Protein AF-A0A1E7FUD2-F1 (afdb_monomer)

Radius of gyration: 20.91 Å; Cα contacts (8 Å, |Δi|>4): 211; chains: 1; bounding box: 37×89×35 Å

Solvent-accessible surface area (backbone atoms only — not comparable to full-atom values): 9874 Å² total; per-residue (Å²): 138,84,80,81,78,81,82,77,81,75,79,66,66,37,65,62,50,72,67,56,51,49,54,38,48,68,34,60,52,22,56,27,16,63,88,48,88,49,64,69,30,57,24,29,29,52,50,61,11,28,28,20,31,74,68,56,43,52,57,40,55,74,67,32,65,90,62,30,36,70,45,41,61,84,82,36,65,37,33,67,68,51,52,48,32,35,63,71,45,16,19,42,60,45,51,50,56,58,50,57,54,58,60,71,72,60,76,81,82,70,90,77,88,74,88,79,89,84,90,80,89,81,92,74,85,76,93,62,83,81,80,47,60,65,52,66,64,47,70,42,72,69,42,50,44,50,33,50,33,53,51,20,59,73,70,75,44,81,66,70,92,68,79,133

Nearest P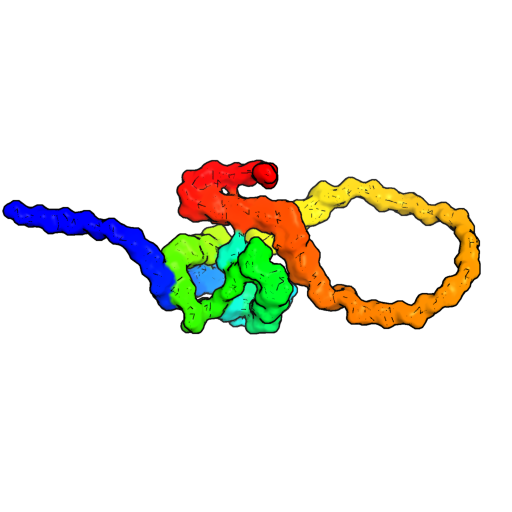DB structures (foldseek):
  3sub-assembly1_A  TM=8.595E-01  e=6.283E-11  Plasmodium falciparum 3D7
  3o47-assembly1_A-2  TM=8.723E-01  e=2.565E-09  Homo sapiens
  2owa-assembly2_B  TM=9.626E-01  e=1.899E-08  Cryptosporidium parvum Iowa II
  3t9k-assembly1_A  TM=8.794E-01  e=7.309E-07  Homo sapiens
  3t9k-assembly2_B  TM=8.859E-01  e=9.811E-07  Homo sapiens

pLDDT: mean 82.29, std 22.32, range [30.55, 98.81]

Secondary structure (DSSP, 8-state):
-------------EEPPHHHHHHHHHSTTTTB-SSSS-BS--EEETTTTEEE-HHHHHHHHHH-TTT--EEETTTSEE-HHHHHHHHH--HHHHHHHHHHHHHHT-----------------------TTS-HHHHHHSSHHHHHHHHHHHHHHHTPPPPSS--

Foldseek 3Di:
DDDDDDPPDDFDWAQDDPVLVVLLCPFPPSQAALQDRHGDAQKDFLLQLGGHHPVVLVLQVVLPCVQTNMDGNGPDTDTPLSSQLNNPGYSVNSNCQLVVVVVVPDDDPDDDPDDDDDDDDDPPPDPDPPSCPVCVSGVDQSNVLSSQQSSCVSVVHDRDPGDD

Organism: NCBI:txid635003

Structure (mmCIF, N/CA/C/O backbone):
data_AF-A0A1E7FUD2-F1
#
_entry.id   AF-A0A1E7FUD2-F1
#
loop_
_atom_site.group_PDB
_atom_site.id
_atom_site.type_symbol
_atom_site.label_atom_id
_atom_site.label_alt_id
_atom_site.label_comp_id
_atom_site.label_asym_id
_atom_site.label_entity_id
_atom_site.label_seq_id
_atom_site.pdbx_PDB_ins_code
_atom_site.Cartn_x
_atom_site.Cartn_y
_atom_site.Cartn_z
_atom_site.occupancy
_atom_site.B_iso_or_equiv
_atom_site.auth_seq_id
_atom_site.auth_comp_id
_atom_site.auth_asym_id
_atom_site.auth_atom_id
_atom_site.pdbx_PDB_model_num
ATOM 1 N N . ILE A 1 1 ? -13.695 -47.840 -2.796 1.00 40.56 1 ILE A N 1
ATOM 2 C CA . ILE A 1 1 ? -13.722 -46.879 -1.664 1.00 40.56 1 ILE A CA 1
ATOM 3 C C . ILE A 1 1 ? -12.610 -45.861 -1.906 1.00 40.56 1 ILE A C 1
ATOM 5 O O . ILE A 1 1 ? -11.466 -46.102 -1.545 1.00 40.56 1 ILE A O 1
ATOM 9 N N . HIS A 1 2 ? -12.917 -44.795 -2.646 1.00 40.09 2 HIS A N 1
ATOM 10 C CA . HIS A 1 2 ? -11.959 -43.744 -2.993 1.00 40.09 2 HIS A CA 1
ATOM 11 C C . HIS A 1 2 ? -11.918 -42.757 -1.820 1.00 40.09 2 HIS A C 1
ATOM 13 O O . HIS A 1 2 ? -12.902 -42.069 -1.559 1.00 40.09 2 HIS A O 1
ATOM 19 N N . LYS A 1 3 ? -10.829 -42.758 -1.044 1.00 43.47 3 LYS A N 1
ATOM 20 C CA . LYS A 1 3 ? -10.650 -41.810 0.061 1.00 43.47 3 LYS A CA 1
ATOM 21 C C . LYS A 1 3 ? -10.309 -40.447 -0.533 1.00 43.47 3 LYS A C 1
ATOM 23 O O . LYS A 1 3 ? -9.202 -40.235 -1.012 1.00 43.47 3 LYS A O 1
ATOM 28 N N . GLN A 1 4 ? -11.279 -39.544 -0.508 1.00 45.59 4 GLN A N 1
ATOM 29 C CA . GLN A 1 4 ? -11.085 -38.131 -0.798 1.00 45.59 4 GLN A CA 1
ATOM 30 C C . GLN A 1 4 ? -10.218 -37.548 0.327 1.00 45.59 4 GLN A C 1
ATOM 32 O O . GLN A 1 4 ? -10.652 -37.444 1.474 1.00 45.59 4 GLN A O 1
ATOM 37 N N . GLN A 1 5 ? -8.950 -37.268 0.026 1.00 45.34 5 GLN A N 1
ATOM 38 C CA . GLN A 1 5 ? -8.048 -36.594 0.952 1.00 45.34 5 GLN A CA 1
ATOM 39 C C . GLN A 1 5 ? -8.482 -35.133 1.070 1.00 45.34 5 GLN A C 1
ATOM 41 O O . GLN A 1 5 ? -8.394 -34.358 0.121 1.00 45.34 5 GLN A O 1
ATOM 46 N N . ILE A 1 6 ? -8.966 -34.773 2.254 1.00 50.66 6 ILE A N 1
ATOM 47 C CA . ILE A 1 6 ? -9.222 -33.395 2.658 1.00 50.66 6 ILE A CA 1
ATOM 48 C C . ILE A 1 6 ? -7.856 -32.708 2.773 1.00 50.66 6 ILE A C 1
ATOM 50 O O . ILE A 1 6 ? -7.084 -33.003 3.684 1.00 50.66 6 ILE A O 1
ATOM 54 N N . MET A 1 7 ? -7.533 -31.821 1.829 1.00 42.91 7 MET A N 1
ATOM 55 C CA . MET A 1 7 ? -6.372 -30.938 1.931 1.00 42.91 7 MET A CA 1
ATOM 56 C C . MET A 1 7 ? -6.650 -29.896 3.018 1.00 42.91 7 MET A C 1
ATOM 58 O O . MET A 1 7 ? -7.333 -28.903 2.789 1.00 42.91 7 MET A O 1
ATOM 62 N N . THR A 1 8 ? -6.138 -30.126 4.222 1.00 45.75 8 THR A N 1
ATOM 63 C CA . THR A 1 8 ? -6.074 -29.098 5.262 1.00 45.75 8 THR A CA 1
ATOM 64 C C . THR A 1 8 ? -4.923 -28.150 4.930 1.00 45.75 8 THR A C 1
ATOM 66 O O . THR A 1 8 ? -3.755 -28.493 5.109 1.00 45.75 8 THR A O 1
ATOM 69 N N . SER A 1 9 ? -5.248 -26.975 4.392 1.00 51.56 9 SER A N 1
ATOM 70 C CA . SER A 1 9 ? -4.303 -25.968 3.901 1.00 51.56 9 SER A CA 1
ATOM 71 C C . SER A 1 9 ? -3.516 -25.322 5.047 1.00 51.56 9 SER A C 1
ATOM 73 O O . SER A 1 9 ? -3.922 -24.311 5.621 1.00 51.56 9 SER A O 1
ATOM 75 N N . THR A 1 10 ? -2.359 -25.878 5.392 1.00 52.22 10 THR A N 1
ATOM 76 C CA . THR A 1 10 ? -1.362 -25.159 6.191 1.00 52.22 10 THR A CA 1
ATOM 77 C C . THR A 1 10 ? -0.790 -24.023 5.340 1.00 52.22 10 THR A C 1
ATOM 79 O O . THR A 1 10 ? -0.236 -24.262 4.270 1.00 52.22 10 THR A O 1
ATOM 82 N N . SER A 1 11 ? -0.970 -22.777 5.787 1.00 65.62 11 SER A N 1
ATOM 83 C CA . SER A 1 11 ? -0.552 -21.558 5.078 1.00 65.62 11 SER A CA 1
ATOM 84 C C . SER A 1 11 ? 0.972 -21.383 5.107 1.00 65.62 11 SER A C 1
ATOM 86 O O . SER A 1 11 ? 1.492 -20.550 5.851 1.00 65.62 11 SER A O 1
ATOM 88 N N . THR A 1 12 ? 1.693 -22.157 4.301 1.00 76.88 12 THR A N 1
ATOM 89 C CA . THR A 1 12 ? 3.145 -22.027 4.132 1.00 76.88 12 THR A CA 1
ATOM 90 C C . THR A 1 12 ? 3.467 -20.763 3.330 1.00 76.88 12 THR A C 1
ATOM 92 O O . THR A 1 12 ? 2.817 -20.478 2.326 1.00 76.88 12 THR A O 1
ATOM 95 N N . ALA A 1 13 ? 4.448 -19.975 3.779 1.00 81.56 13 ALA A N 1
ATOM 96 C CA . ALA A 1 13 ? 4.905 -18.804 3.035 1.00 81.56 13 ALA A CA 1
ATOM 97 C C . ALA A 1 13 ? 5.647 -19.244 1.763 1.00 81.56 13 ALA A C 1
ATOM 99 O O . ALA A 1 13 ? 6.445 -20.178 1.797 1.00 81.56 13 ALA A O 1
ATOM 100 N N . THR A 1 14 ? 5.381 -18.598 0.632 1.00 88.69 14 THR A N 1
ATOM 101 C CA . THR A 1 14 ? 5.999 -18.908 -0.668 1.00 88.69 14 THR A CA 1
ATOM 102 C C . THR A 1 14 ? 6.220 -17.618 -1.448 1.00 88.69 14 THR A C 1
ATOM 104 O O . THR A 1 14 ? 5.555 -16.615 -1.189 1.00 88.69 14 THR A O 1
ATOM 107 N N . SER A 1 15 ? 7.166 -17.610 -2.386 1.00 92.50 15 SER A N 1
ATOM 108 C CA . SER A 1 15 ? 7.333 -16.496 -3.325 1.00 92.50 15 SER A CA 1
ATOM 109 C C . SER A 1 15 ? 6.006 -16.153 -4.006 1.00 92.50 15 SER A C 1
ATOM 111 O O . SER A 1 15 ? 5.267 -17.054 -4.412 1.00 92.50 15 SER A O 1
ATOM 113 N N . MET A 1 16 ? 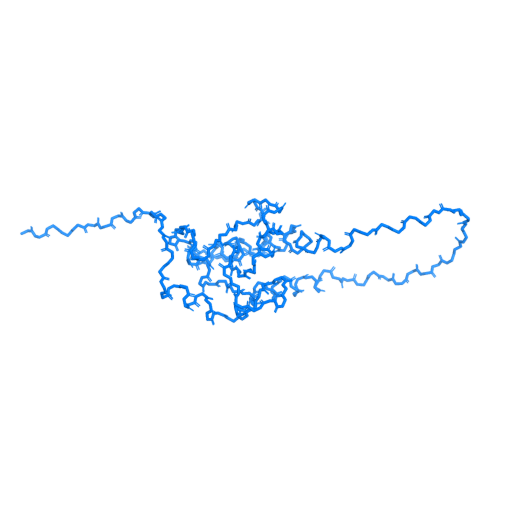5.715 -14.864 -4.171 1.00 93.25 16 MET A N 1
ATOM 114 C CA . MET A 1 16 ? 4.509 -14.436 -4.875 1.00 93.25 16 MET A CA 1
ATOM 115 C C . MET A 1 16 ? 4.528 -14.934 -6.327 1.00 93.25 16 MET A C 1
ATOM 117 O O . MET A 1 16 ? 5.523 -14.774 -7.035 1.00 93.25 16 MET A O 1
ATOM 121 N N . LEU A 1 17 ? 3.425 -15.532 -6.780 1.00 94.38 17 LEU A N 1
ATOM 122 C CA . LEU A 1 17 ? 3.304 -15.990 -8.162 1.00 94.38 17 LEU A CA 1
ATOM 123 C C . LEU A 1 17 ? 3.276 -14.797 -9.126 1.00 94.38 17 LEU A C 1
ATOM 125 O O . LEU A 1 17 ? 2.794 -13.714 -8.793 1.00 94.38 17 LEU A O 1
ATOM 129 N N . ARG A 1 18 ? 3.747 -15.005 -10.361 1.00 93.75 18 ARG A N 1
ATOM 130 C CA . ARG A 1 18 ? 3.792 -13.946 -11.386 1.00 93.75 18 ARG A CA 1
ATOM 131 C C . ARG A 1 18 ? 2.415 -13.350 -11.677 1.00 93.75 18 ARG A C 1
ATOM 133 O O . ARG A 1 18 ? 2.312 -12.144 -11.879 1.00 93.75 18 ARG A O 1
ATOM 140 N N . ASP A 1 19 ? 1.371 -14.171 -11.689 1.00 96.38 19 ASP A N 1
ATOM 141 C CA . ASP A 1 19 ? 0.012 -13.690 -11.946 1.00 96.38 19 ASP A CA 1
ATOM 142 C C . ASP A 1 19 ? -0.535 -12.879 -10.766 1.00 96.38 19 ASP A C 1
ATOM 144 O O . ASP A 1 19 ? -1.168 -11.847 -10.980 1.00 96.38 19 ASP A O 1
ATOM 148 N N . ASP A 1 20 ? -0.186 -13.245 -9.529 1.00 97.31 20 ASP A N 1
ATOM 149 C CA . ASP A 1 20 ? -0.513 -12.439 -8.350 1.00 97.31 20 ASP A CA 1
ATOM 150 C C . ASP A 1 20 ? 0.197 -11.083 -8.386 1.00 97.31 20 ASP A C 1
ATOM 152 O O . ASP A 1 20 ? -0.437 -10.056 -8.147 1.00 97.31 20 ASP A O 1
ATOM 156 N N . GLN A 1 21 ? 1.483 -11.053 -8.755 1.00 96.56 21 GLN A N 1
ATOM 157 C CA . GLN A 1 21 ? 2.211 -9.795 -8.927 1.00 96.56 21 GLN A CA 1
ATOM 158 C C . GLN A 1 21 ? 1.572 -8.907 -10.002 1.00 96.56 21 GLN A C 1
ATOM 160 O O . GLN A 1 21 ? 1.479 -7.696 -9.806 1.00 96.56 21 GLN A O 1
ATOM 165 N N . LYS A 1 22 ? 1.134 -9.480 -11.133 1.00 97.31 22 LYS A N 1
ATOM 166 C CA . LYS A 1 22 ? 0.443 -8.728 -12.194 1.00 97.31 22 LYS A CA 1
ATOM 167 C C . LYS A 1 22 ? -0.860 -8.125 -11.685 1.00 97.31 22 LYS A C 1
ATOM 169 O O . LYS A 1 22 ? -1.091 -6.943 -11.917 1.00 97.31 22 LYS A O 1
ATOM 174 N N . ILE A 1 23 ? -1.667 -8.906 -10.963 1.00 98.19 23 ILE A N 1
ATOM 175 C CA . ILE A 1 23 ? -2.915 -8.424 -10.359 1.00 98.19 23 ILE A CA 1
ATOM 176 C C . ILE A 1 23 ? -2.612 -7.251 -9.425 1.00 98.19 23 ILE A C 1
ATOM 178 O O . ILE A 1 23 ? -3.161 -6.169 -9.616 1.00 98.19 23 ILE A O 1
ATOM 182 N N . VAL A 1 24 ? -1.686 -7.427 -8.477 1.00 98.25 24 VAL A N 1
ATOM 183 C CA . VAL A 1 24 ? -1.309 -6.375 -7.521 1.00 98.25 24 VAL A CA 1
ATOM 184 C C . VAL A 1 24 ? -0.803 -5.125 -8.245 1.00 98.25 24 VAL A C 1
ATOM 186 O O . VAL A 1 24 ? -1.250 -4.026 -7.935 1.00 98.25 24 VAL A O 1
ATOM 189 N N . LYS A 1 25 ? 0.080 -5.253 -9.240 1.00 97.81 25 LYS A N 1
ATOM 190 C CA . LYS A 1 25 ? 0.607 -4.104 -10.002 1.00 97.81 25 LYS A CA 1
ATOM 191 C C . LYS A 1 25 ? -0.451 -3.411 -10.870 1.00 97.81 25 LYS A C 1
ATOM 193 O O . LYS A 1 25 ? -0.285 -2.236 -11.175 1.00 97.81 25 LYS A O 1
ATOM 198 N N . SER A 1 26 ? -1.520 -4.112 -11.253 1.00 98.06 26 SER A N 1
ATOM 199 C CA . SER A 1 26 ? -2.614 -3.555 -12.061 1.00 98.06 26 SER A CA 1
ATOM 200 C C . SER A 1 26 ? -3.646 -2.751 -11.264 1.00 98.06 26 SER A C 1
ATOM 202 O O . SER A 1 26 ? -4.470 -2.067 -11.867 1.00 98.06 26 SER A O 1
ATOM 204 N N . LEU A 1 27 ? -3.613 -2.817 -9.926 1.00 98.12 27 LEU A N 1
ATOM 205 C CA . LEU A 1 27 ? -4.520 -2.040 -9.082 1.00 98.12 27 LEU A CA 1
ATOM 206 C C . LEU A 1 27 ? -4.300 -0.535 -9.258 1.00 98.12 27 LEU A C 1
ATOM 208 O O . LEU A 1 27 ? -3.197 -0.061 -9.541 1.00 98.12 27 LEU A O 1
ATOM 212 N N . GLU A 1 28 ? -5.360 0.235 -9.045 1.00 98.00 28 GLU A N 1
ATOM 213 C CA . GLU A 1 28 ? -5.334 1.670 -9.294 1.00 98.00 28 GLU A CA 1
ATOM 214 C C . GLU A 1 28 ? -4.311 2.400 -8.400 1.00 98.00 28 GLU A C 1
ATOM 216 O O . GLU A 1 28 ? -4.300 2.271 -7.172 1.00 98.00 28 GLU A O 1
ATOM 221 N N . GLY A 1 29 ? -3.432 3.178 -9.037 1.00 97.81 29 GLY A N 1
ATOM 222 C CA . GLY A 1 29 ? -2.339 3.903 -8.386 1.00 97.81 29 GLY A CA 1
ATOM 223 C C . GLY A 1 29 ? -1.093 3.064 -8.079 1.00 97.81 29 GLY A C 1
ATOM 224 O O . GLY A 1 29 ? -0.089 3.634 -7.663 1.00 97.81 29 GLY A O 1
ATOM 225 N N . ASN A 1 30 ? -1.102 1.741 -8.289 1.00 98.50 30 ASN A N 1
ATOM 226 C CA . ASN A 1 30 ? 0.061 0.884 -8.000 1.00 98.50 30 ASN A CA 1
ATOM 227 C C . ASN A 1 30 ? 1.194 1.003 -9.035 1.00 98.50 30 ASN A C 1
ATOM 229 O O . ASN A 1 30 ? 2.283 0.472 -8.822 1.00 98.50 30 ASN A O 1
ATOM 233 N N . ASN A 1 31 ? 0.980 1.733 -10.130 1.00 98.19 31 ASN A N 1
ATOM 234 C CA . ASN A 1 31 ? 2.020 2.082 -11.099 1.00 98.19 31 ASN A CA 1
ATOM 235 C C . ASN A 1 31 ? 3.013 3.139 -10.572 1.00 98.19 31 ASN A C 1
ATOM 237 O O . ASN A 1 31 ? 4.072 3.331 -11.174 1.00 98.19 31 ASN A O 1
ATOM 241 N N . ILE A 1 32 ? 2.691 3.807 -9.460 1.00 98.12 32 ILE A N 1
ATOM 242 C CA . ILE A 1 32 ? 3.503 4.838 -8.803 1.00 98.12 32 ILE A CA 1
ATOM 243 C C . ILE A 1 32 ? 3.623 4.487 -7.314 1.00 98.12 32 ILE A C 1
ATOM 245 O O . ILE A 1 32 ? 2.723 3.884 -6.737 1.00 98.12 32 ILE A O 1
ATOM 249 N N . CYS A 1 33 ? 4.748 4.815 -6.684 1.00 98.56 33 CYS A N 1
ATOM 250 C CA . CYS A 1 33 ? 4.961 4.627 -5.252 1.00 98.56 33 CYS A CA 1
ATOM 251 C C . CYS A 1 33 ? 3.880 5.348 -4.419 1.00 98.56 33 CYS A C 1
ATOM 253 O O . CYS A 1 33 ? 3.437 6.443 -4.745 1.00 98.56 33 CYS A O 1
ATOM 255 N N . ALA A 1 34 ? 3.455 4.748 -3.305 1.00 98.12 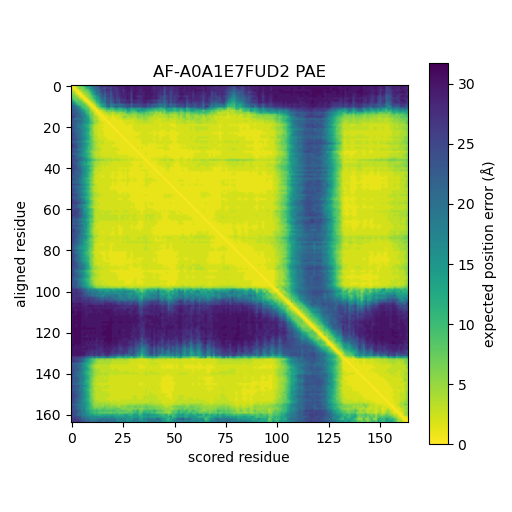34 ALA A N 1
ATOM 256 C CA . ALA A 1 34 ? 2.409 5.330 -2.460 1.00 98.12 34 ALA A CA 1
ATOM 257 C C . ALA A 1 34 ? 2.823 6.640 -1.762 1.00 98.12 34 ALA A C 1
ATOM 259 O O . ALA A 1 34 ? 1.958 7.421 -1.360 1.00 98.12 34 ALA A O 1
ATOM 260 N N . ASP A 1 35 ? 4.130 6.860 -1.603 1.00 97.06 35 ASP A N 1
ATOM 261 C CA . ASP A 1 35 ? 4.712 7.965 -0.828 1.00 97.06 35 ASP A CA 1
ATOM 262 C C . ASP A 1 35 ? 5.456 8.997 -1.671 1.00 97.06 35 ASP A C 1
ATOM 264 O O . ASP A 1 35 ? 5.720 10.103 -1.206 1.00 97.06 35 ASP A O 1
ATOM 268 N N . CYS A 1 36 ? 5.847 8.630 -2.886 1.00 95.06 36 CYS A N 1
ATOM 269 C CA . CYS A 1 36 ? 6.546 9.517 -3.803 1.00 95.06 36 CYS A CA 1
ATOM 270 C C . CYS A 1 36 ? 6.116 9.220 -5.236 1.00 95.06 36 CYS A C 1
ATOM 272 O O . CYS A 1 36 ? 5.466 8.221 -5.504 1.00 95.06 36 CYS A O 1
ATOM 274 N N . GLU A 1 37 ? 6.524 10.047 -6.186 1.00 93.25 37 GLU A N 1
ATOM 275 C CA . GLU A 1 37 ? 6.064 9.933 -7.574 1.00 93.25 37 GLU A CA 1
ATOM 276 C C . GLU A 1 37 ? 6.884 8.934 -8.412 1.00 93.25 37 GLU A C 1
ATOM 278 O O . GLU A 1 37 ? 6.756 8.872 -9.633 1.00 93.25 37 GLU A O 1
ATOM 283 N N . GLN A 1 38 ? 7.722 8.114 -7.766 1.00 97.69 38 GLN A N 1
ATOM 284 C CA . GLN A 1 38 ? 8.554 7.144 -8.470 1.00 97.69 38 GLN A CA 1
ATOM 285 C C . GLN A 1 38 ? 7.706 6.022 -9.071 1.00 97.69 38 GLN A C 1
ATOM 287 O O . GLN A 1 38 ? 6.916 5.378 -8.377 1.00 97.69 38 GLN A O 1
ATOM 292 N N . THR A 1 39 ? 7.913 5.755 -10.357 1.00 98.00 39 THR A N 1
ATOM 293 C CA . THR A 1 39 ? 7.171 4.740 -11.110 1.00 98.00 39 THR A CA 1
ATOM 294 C C . THR A 1 39 ? 7.658 3.320 -10.823 1.00 98.00 39 THR A C 1
ATOM 296 O O . THR A 1 39 ? 8.770 3.103 -10.338 1.00 98.00 39 THR A O 1
ATOM 299 N N . ASN A 1 40 ? 6.814 2.340 -11.152 1.00 96.50 40 ASN A N 1
ATOM 300 C CA . ASN A 1 40 ? 7.109 0.905 -11.082 1.00 96.50 40 ASN A CA 1
ATOM 301 C C . ASN A 1 40 ? 7.659 0.437 -9.718 1.00 96.50 40 ASN A C 1
ATOM 303 O O . ASN A 1 40 ? 8.734 -0.169 -9.656 1.00 96.50 40 ASN A O 1
ATOM 307 N N . PRO A 1 41 ? 6.943 0.692 -8.608 1.00 98.25 41 PRO A N 1
ATOM 308 C CA . PRO A 1 41 ? 7.363 0.225 -7.293 1.00 98.25 41 PRO A CA 1
ATOM 309 C C . PRO A 1 41 ? 7.432 -1.315 -7.221 1.00 98.25 41 PRO A C 1
ATOM 311 O O . PRO A 1 41 ? 6.534 -2.024 -7.677 1.00 98.25 41 PRO A O 1
ATOM 314 N N . THR A 1 42 ? 8.506 -1.842 -6.625 1.00 98.00 42 THR A N 1
ATOM 315 C CA . THR A 1 42 ? 8.771 -3.293 -6.480 1.00 98.00 42 THR A CA 1
ATOM 316 C C . THR A 1 42 ? 8.782 -3.775 -5.028 1.00 98.00 42 THR A C 1
ATOM 318 O O . THR A 1 42 ? 8.990 -4.957 -4.749 1.00 98.00 42 THR A O 1
ATOM 321 N N . TRP A 1 43 ? 8.530 -2.870 -4.085 1.00 98.69 43 TRP A N 1
ATOM 322 C CA . TRP A 1 43 ? 8.377 -3.167 -2.666 1.00 98.69 43 TRP A CA 1
ATOM 323 C C . TRP A 1 43 ? 6.937 -2.916 -2.248 1.00 98.69 43 TRP A C 1
ATOM 325 O O . TRP A 1 43 ? 6.180 -2.259 -2.959 1.00 98.69 43 TRP A O 1
ATOM 335 N N . CYS A 1 44 ? 6.542 -3.421 -1.089 1.00 98.69 44 CYS A N 1
ATOM 336 C CA . CYS A 1 44 ? 5.216 -3.191 -0.547 1.00 98.69 44 CYS A CA 1
ATOM 337 C C . CYS A 1 44 ? 5.238 -3.041 0.971 1.00 98.69 44 CYS A C 1
ATOM 339 O O . CYS A 1 44 ? 6.110 -3.585 1.654 1.00 98.69 44 CYS A O 1
ATOM 341 N N . SER A 1 45 ? 4.250 -2.319 1.497 1.00 98.69 45 SER A N 1
ATOM 342 C CA . SER A 1 45 ? 3.842 -2.461 2.891 1.00 98.69 45 SER A CA 1
ATOM 343 C C . SER A 1 45 ? 2.598 -3.331 2.929 1.00 98.69 45 SER A C 1
ATOM 345 O O . SER A 1 45 ? 1.517 -2.918 2.504 1.00 98.69 45 SER A O 1
ATOM 347 N N . VAL A 1 46 ? 2.752 -4.548 3.444 1.00 98.56 46 VAL A N 1
ATOM 348 C CA . VAL A 1 46 ? 1.649 -5.503 3.563 1.00 98.56 46 VAL A CA 1
ATOM 349 C C . VAL A 1 46 ? 0.612 -4.996 4.560 1.00 98.56 46 VAL A C 1
ATOM 351 O O . VAL A 1 46 ? -0.568 -5.231 4.351 1.00 98.56 46 VAL A O 1
ATOM 354 N N . SER A 1 47 ? 1.024 -4.255 5.597 1.00 98.38 47 SER A N 1
ATOM 355 C CA . SER A 1 47 ? 0.104 -3.662 6.580 1.00 98.38 47 SER A CA 1
ATOM 356 C C . SER A 1 47 ? -0.967 -2.787 5.924 1.00 98.38 47 SER A C 1
ATOM 358 O O . SER A 1 47 ? -2.122 -2.829 6.333 1.00 98.38 47 SER A O 1
ATOM 360 N N . PHE A 1 48 ? -0.584 -2.023 4.897 1.00 98.56 48 PHE 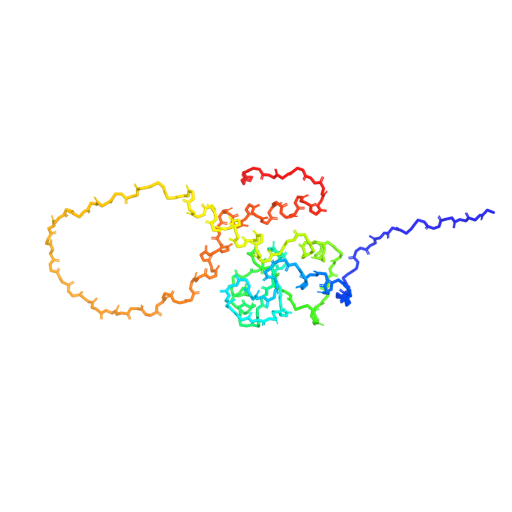A N 1
ATOM 361 C CA . PHE A 1 48 ? -1.452 -1.056 4.218 1.00 98.56 48 PHE A CA 1
ATOM 362 C C . PHE A 1 48 ? -1.902 -1.513 2.822 1.00 98.56 48 PHE A C 1
ATOM 364 O O . PHE A 1 48 ? -2.647 -0.805 2.149 1.00 98.56 48 PHE A O 1
ATOM 371 N N . GLY A 1 49 ? -1.450 -2.676 2.347 1.00 98.50 49 GLY A N 1
ATOM 372 C CA . GLY A 1 49 ? -1.772 -3.139 0.998 1.00 98.50 49 GLY A CA 1
ATOM 373 C C . GLY A 1 49 ? -1.255 -2.210 -0.113 1.00 98.50 49 GLY A C 1
ATOM 374 O O . GLY A 1 49 ? -1.914 -2.089 -1.141 1.00 98.50 49 GLY A O 1
ATOM 375 N N . ILE A 1 50 ? -0.121 -1.528 0.096 1.00 98.81 50 ILE A N 1
ATOM 376 C CA . ILE A 1 50 ? 0.434 -0.507 -0.818 1.00 98.81 50 ILE A CA 1
ATOM 377 C C . ILE A 1 50 ? 1.770 -0.931 -1.430 1.00 98.81 50 ILE A C 1
ATOM 379 O O . ILE A 1 50 ? 2.521 -1.689 -0.812 1.00 98.81 50 ILE A O 1
ATOM 383 N N . LEU A 1 51 ? 2.104 -0.379 -2.598 1.00 98.81 51 LEU A N 1
ATOM 384 C CA . LEU A 1 51 ? 3.405 -0.507 -3.250 1.00 98.81 51 LEU A CA 1
ATOM 385 C C . LEU A 1 51 ? 4.301 0.717 -3.030 1.00 98.81 51 LEU A C 1
ATOM 387 O O . LEU A 1 51 ? 3.860 1.865 -3.083 1.00 98.81 51 LEU A O 1
ATOM 391 N N . LEU A 1 52 ? 5.589 0.449 -2.831 1.00 98.75 52 LEU A N 1
ATOM 392 C CA . LEU A 1 52 ? 6.637 1.404 -2.492 1.00 98.75 52 LEU A CA 1
ATOM 393 C C . LEU A 1 52 ? 7.843 1.238 -3.425 1.00 98.75 52 LEU A C 1
ATOM 395 O O . LEU A 1 52 ? 8.182 0.131 -3.853 1.00 98.75 52 LEU A O 1
ATOM 399 N N . CYS A 1 53 ? 8.537 2.336 -3.713 1.00 98.56 53 CYS A N 1
ATOM 400 C CA . CYS A 1 53 ? 9.871 2.266 -4.302 1.00 98.56 53 CYS A CA 1
ATOM 401 C C . CYS A 1 53 ? 10.898 1.790 -3.257 1.00 98.56 53 CYS A C 1
ATOM 403 O O . CYS A 1 53 ? 10.612 1.735 -2.057 1.00 98.56 53 CYS A O 1
ATOM 405 N N . LEU A 1 54 ? 12.118 1.479 -3.704 1.00 97.81 54 LEU A N 1
ATOM 406 C CA . LEU A 1 54 ? 13.197 1.026 -2.821 1.00 97.81 54 LEU A CA 1
ATOM 407 C C . LEU A 1 54 ? 13.477 2.027 -1.685 1.00 97.81 54 LEU A C 1
ATOM 409 O O . LEU A 1 54 ? 13.569 1.629 -0.525 1.00 97.81 54 LEU A O 1
ATOM 413 N N . GLU A 1 55 ? 13.549 3.322 -1.992 1.00 97.94 55 GLU A N 1
ATOM 414 C CA . GLU A 1 55 ? 13.856 4.361 -1.004 1.00 97.94 55 GLU A CA 1
ATOM 415 C C . GLU A 1 55 ? 12.755 4.492 0.061 1.00 97.94 55 GLU A C 1
ATOM 417 O O . GLU A 1 55 ? 13.036 4.464 1.262 1.00 97.94 55 GLU A O 1
ATOM 422 N N . CYS A 1 56 ? 11.485 4.567 -0.355 1.00 98.38 56 CYS A N 1
ATOM 423 C CA . CYS A 1 56 ? 10.366 4.638 0.586 1.00 98.38 56 CYS A CA 1
ATOM 424 C C . CYS A 1 56 ? 10.203 3.340 1.382 1.00 98.38 56 CYS A C 1
ATOM 426 O O . CYS A 1 56 ? 9.837 3.395 2.554 1.00 98.38 56 CYS A O 1
ATOM 428 N N . SER A 1 57 ? 10.575 2.184 0.823 1.00 98.44 57 SER A N 1
ATOM 429 C CA . SER A 1 57 ? 10.643 0.941 1.599 1.00 98.44 57 SER A CA 1
ATOM 430 C C . SER A 1 57 ? 11.617 1.061 2.784 1.00 98.44 57 SER A C 1
ATOM 432 O O . SER A 1 57 ? 11.311 0.588 3.877 1.00 98.44 57 SER A O 1
ATOM 434 N N . GLY A 1 58 ? 12.746 1.764 2.615 1.00 97.75 58 GLY A N 1
ATOM 435 C CA . GLY A 1 58 ? 13.693 2.069 3.690 1.00 97.75 58 GLY A CA 1
ATOM 436 C C . GLY A 1 58 ? 13.097 2.983 4.763 1.00 97.75 58 GLY A C 1
ATOM 437 O O . GLY A 1 58 ? 13.217 2.694 5.954 1.00 97.75 58 GLY A O 1
ATOM 438 N N . LYS A 1 59 ? 12.366 4.028 4.353 1.00 97.62 59 LYS A N 1
ATOM 439 C CA . LYS A 1 59 ? 11.643 4.929 5.274 1.00 97.62 59 LYS A CA 1
ATOM 440 C C . LYS A 1 59 ? 10.619 4.156 6.109 1.00 97.62 59 LYS A C 1
ATOM 442 O O . LYS A 1 59 ? 10.611 4.268 7.331 1.00 97.62 59 LYS A O 1
ATOM 447 N N . HIS A 1 60 ? 9.828 3.296 5.466 1.00 98.25 60 HIS A N 1
ATOM 448 C CA . HIS A 1 60 ? 8.855 2.435 6.138 1.00 98.25 60 HIS A CA 1
ATOM 449 C C . HIS A 1 60 ? 9.498 1.428 7.101 1.00 98.25 60 HIS A C 1
ATOM 451 O O . HIS A 1 60 ? 8.924 1.145 8.150 1.00 98.25 60 HIS A O 1
ATOM 457 N N . ARG A 1 61 ? 10.690 0.898 6.791 1.00 98.00 61 ARG A N 1
ATOM 458 C CA . ARG A 1 61 ? 11.443 0.051 7.734 1.00 98.00 61 ARG A CA 1
ATOM 459 C C . ARG A 1 61 ? 11.827 0.815 9.000 1.00 98.00 61 ARG A C 1
ATOM 461 O O . ARG A 1 61 ? 11.742 0.243 10.081 1.00 98.00 61 ARG A O 1
ATOM 468 N N . GLY A 1 62 ? 12.182 2.095 8.873 1.00 96.88 62 GLY A N 1
ATOM 469 C CA . GLY A 1 62 ? 12.483 2.980 10.003 1.00 96.88 62 GLY A CA 1
ATOM 470 C C . GLY A 1 62 ? 11.297 3.245 10.940 1.00 96.88 62 GLY A C 1
ATOM 471 O O . GLY A 1 62 ? 11.514 3.598 12.094 1.00 96.88 62 GLY A O 1
ATOM 472 N N . LEU A 1 63 ? 10.055 3.033 10.482 1.00 96.62 63 LEU A N 1
ATOM 473 C CA . LEU A 1 63 ? 8.858 3.123 11.332 1.00 96.62 63 LEU A CA 1
ATOM 474 C C . LEU A 1 63 ? 8.732 1.918 12.280 1.00 96.62 63 LEU A C 1
ATOM 476 O O . LEU A 1 63 ? 8.180 2.030 13.369 1.00 96.62 63 LEU A O 1
ATOM 480 N N . GLY A 1 64 ? 9.257 0.758 11.883 1.00 97.31 64 GLY A N 1
ATOM 481 C CA . GLY A 1 64 ? 9.093 -0.499 12.606 1.00 97.31 64 GLY A CA 1
ATOM 482 C C . GLY A 1 64 ? 7.888 -1.321 12.135 1.00 97.31 64 GLY A C 1
ATOM 483 O O . GLY A 1 64 ? 6.929 -0.824 11.543 1.00 97.31 64 GLY A O 1
ATOM 484 N N . THR A 1 65 ? 7.946 -2.628 12.404 1.00 97.56 65 THR A N 1
ATOM 485 C CA . THR A 1 65 ? 7.022 -3.636 11.847 1.00 97.56 65 THR A CA 1
ATOM 486 C C . THR A 1 65 ? 5.585 -3.535 12.357 1.00 97.56 65 THR A C 1
ATOM 488 O O . THR A 1 65 ? 4.672 -3.954 11.650 1.00 97.56 65 THR A O 1
ATOM 491 N N . HIS A 1 66 ? 5.376 -2.976 13.552 1.00 96.00 66 HIS A N 1
ATOM 492 C CA . HIS A 1 66 ? 4.050 -2.734 14.133 1.00 96.00 66 HIS A CA 1
ATOM 493 C C . HIS A 1 66 ? 3.278 -1.631 13.386 1.00 96.00 66 HIS A C 1
ATOM 495 O O . HIS A 1 66 ? 2.051 -1.689 13.290 1.00 96.00 66 HIS A O 1
ATOM 501 N N . ILE A 1 67 ? 3.993 -0.674 12.783 1.00 97.44 67 ILE A N 1
ATOM 502 C CA . ILE A 1 67 ? 3.411 0.351 11.911 1.00 97.44 67 ILE A CA 1
ATOM 503 C C . ILE A 1 67 ? 3.334 -0.183 10.481 1.00 97.44 67 ILE A C 1
ATOM 505 O O . ILE A 1 67 ? 2.245 -0.309 9.922 1.00 97.44 67 ILE A O 1
ATOM 509 N N . SER A 1 68 ? 4.478 -0.557 9.899 1.00 98.25 68 SER A N 1
ATOM 510 C CA . SER A 1 68 ? 4.572 -0.967 8.499 1.00 98.25 68 SER A CA 1
ATOM 511 C C . SER A 1 68 ? 5.395 -2.241 8.317 1.00 98.25 68 SER A C 1
ATOM 513 O O . SER A 1 68 ? 6.615 -2.251 8.478 1.00 98.25 68 SER A O 1
ATOM 515 N N . PHE A 1 69 ? 4.741 -3.311 7.868 1.00 98.50 69 PHE A N 1
ATOM 516 C CA . PHE A 1 69 ? 5.393 -4.571 7.533 1.00 98.50 69 PHE A CA 1
ATOM 517 C C . PHE A 1 69 ? 5.828 -4.599 6.061 1.00 98.50 69 PHE A C 1
ATOM 519 O O . PHE A 1 69 ? 5.014 -4.822 5.163 1.00 98.50 69 PHE A O 1
ATOM 526 N N . VAL A 1 70 ? 7.118 -4.348 5.816 1.00 98.62 70 VAL A N 1
ATOM 527 C CA . VAL A 1 70 ? 7.692 -4.173 4.469 1.00 98.62 70 VAL A CA 1
ATOM 528 C C . VAL A 1 70 ? 8.188 -5.492 3.870 1.00 98.62 70 VAL A C 1
ATOM 530 O O . VAL A 1 70 ? 8.932 -6.222 4.527 1.00 98.62 70 VAL A O 1
ATOM 533 N N . ARG A 1 71 ? 7.850 -5.754 2.600 1.00 98.44 71 ARG A N 1
ATOM 534 C CA . ARG A 1 71 ? 8.322 -6.900 1.799 1.00 98.44 71 ARG A CA 1
ATOM 535 C C . ARG A 1 71 ? 8.694 -6.479 0.371 1.00 98.44 71 ARG A C 1
ATOM 537 O O . ARG A 1 71 ? 8.149 -5.515 -0.156 1.00 98.44 71 ARG A O 1
ATOM 544 N N . SER A 1 72 ? 9.634 -7.179 -0.252 1.00 98.31 72 SER A N 1
ATOM 545 C CA . SER A 1 72 ? 9.934 -7.117 -1.685 1.00 98.31 72 SER A CA 1
ATOM 546 C C . SER A 1 72 ? 8.986 -8.040 -2.441 1.00 98.31 72 SER A C 1
ATOM 548 O O . SER A 1 72 ? 8.828 -9.196 -2.060 1.00 98.31 72 SER A O 1
ATOM 550 N N . LEU A 1 73 ? 8.387 -7.568 -3.536 1.00 97.38 73 LEU A N 1
ATOM 551 C CA . LEU A 1 73 ? 7.535 -8.419 -4.374 1.00 97.38 73 LEU A CA 1
ATOM 552 C C . LEU A 1 73 ? 8.317 -9.568 -5.028 1.00 97.38 73 LEU A C 1
ATOM 554 O O . LEU A 1 73 ? 7.738 -10.621 -5.291 1.00 97.38 73 LEU A O 1
ATOM 558 N N . ASP A 1 74 ? 9.613 -9.359 -5.273 1.00 95.19 74 ASP A N 1
ATOM 559 C CA . ASP A 1 74 ? 10.460 -10.269 -6.044 1.00 95.19 74 ASP A CA 1
ATOM 560 C C . ASP A 1 74 ? 11.325 -11.180 -5.162 1.00 95.19 74 ASP A C 1
ATOM 562 O O . ASP A 1 74 ? 11.620 -12.306 -5.554 1.00 95.19 74 ASP A O 1
ATOM 566 N N . MET A 1 75 ? 11.737 -10.711 -3.976 1.00 96.19 75 MET A N 1
ATOM 567 C CA . MET A 1 75 ? 12.711 -11.422 -3.130 1.00 96.19 75 MET A CA 1
ATOM 568 C C . MET A 1 75 ? 12.104 -12.090 -1.894 1.00 96.19 75 MET A C 1
ATOM 570 O O . MET A 1 75 ? 12.704 -13.013 -1.347 1.00 96.19 75 MET A O 1
ATOM 574 N N . ASP A 1 76 ? 10.948 -11.626 -1.415 1.00 97.56 76 ASP A N 1
ATOM 575 C CA . ASP A 1 76 ? 10.357 -12.138 -0.180 1.00 97.56 76 ASP A CA 1
ATOM 576 C C . ASP A 1 76 ? 9.296 -13.222 -0.431 1.00 97.56 76 ASP A C 1
ATOM 578 O O . ASP A 1 76 ? 8.661 -13.314 -1.482 1.00 97.56 76 ASP A O 1
ATOM 582 N N . SER A 1 77 ? 9.071 -14.037 0.601 1.00 96.31 77 SER A N 1
ATOM 583 C CA . SER A 1 77 ? 7.950 -14.975 0.660 1.00 96.31 77 SER A CA 1
ATOM 584 C C . SER A 1 77 ? 6.733 -14.346 1.335 1.00 96.31 77 SER A C 1
ATOM 586 O O . SER A 1 77 ? 6.855 -13.604 2.313 1.00 96.31 77 SER A O 1
ATOM 588 N N . PHE A 1 78 ? 5.551 -14.707 0.845 1.00 97.44 78 PHE A N 1
ATOM 589 C CA . PHE A 1 78 ? 4.258 -14.229 1.310 1.00 97.44 78 PHE A CA 1
ATOM 590 C C . PHE A 1 78 ? 3.372 -15.400 1.729 1.00 97.44 78 PHE A C 1
ATOM 592 O O . PHE A 1 78 ? 3.401 -16.475 1.131 1.00 97.44 78 PHE A O 1
ATOM 599 N N . SER A 1 79 ? 2.546 -15.190 2.750 1.00 96.62 79 SER A N 1
ATOM 600 C CA . SER A 1 79 ? 1.415 -16.077 3.020 1.00 96.62 79 SER A CA 1
ATOM 601 C C . SER A 1 79 ? 0.234 -15.740 2.108 1.00 96.62 79 SER A C 1
ATOM 603 O O . SER A 1 79 ? 0.104 -14.608 1.634 1.00 96.62 79 SER A O 1
ATOM 605 N N . ALA A 1 80 ? -0.686 -16.689 1.924 1.00 95.44 80 ALA A N 1
ATOM 606 C CA . ALA A 1 80 ? -1.896 -16.463 1.129 1.00 95.44 80 ALA A CA 1
ATOM 607 C C . ALA A 1 80 ? -2.703 -15.247 1.625 1.00 95.44 80 ALA A C 1
ATOM 609 O O . ALA A 1 80 ? -3.189 -14.449 0.826 1.00 95.44 80 ALA A O 1
ATOM 610 N N . LYS A 1 81 ? -2.774 -15.046 2.950 1.00 96.12 81 LYS A N 1
ATOM 611 C CA . LYS A 1 81 ? -3.434 -13.875 3.549 1.00 96.12 81 LYS A CA 1
ATOM 612 C C . LYS A 1 81 ? -2.739 -12.567 3.174 1.00 96.12 81 LYS A C 1
ATOM 614 O O . LYS A 1 81 ? -3.414 -11.592 2.880 1.00 96.12 81 LYS A O 1
ATOM 619 N N . GLN A 1 82 ? -1.406 -12.539 3.159 1.00 97.62 82 GLN A N 1
ATOM 620 C CA . GLN A 1 82 ? -0.646 -11.338 2.796 1.00 97.62 82 GLN A CA 1
ATOM 621 C C . GLN A 1 82 ? -0.826 -10.981 1.318 1.00 97.62 82 GLN A C 1
ATOM 623 O O . GLN A 1 82 ? -1.006 -9.810 0.994 1.00 97.62 82 GLN A O 1
ATOM 628 N N . ILE A 1 83 ? -0.843 -11.986 0.434 1.00 97.69 83 ILE A N 1
ATOM 629 C CA . ILE A 1 83 ? -1.169 -11.787 -0.985 1.00 97.69 83 ILE A CA 1
ATOM 630 C C . ILE A 1 83 ? -2.584 -11.216 -1.116 1.00 97.69 83 ILE A C 1
ATOM 632 O O . ILE A 1 83 ? -2.789 -10.258 -1.856 1.00 97.69 83 ILE A O 1
ATOM 636 N N . GLN A 1 84 ? -3.549 -11.746 -0.358 1.00 97.81 84 GLN A N 1
ATOM 637 C CA . GLN A 1 84 ? -4.920 -11.245 -0.389 1.00 97.81 84 GLN A CA 1
ATOM 638 C C . GLN A 1 84 ? -5.020 -9.784 0.062 1.00 97.81 84 GLN A C 1
ATOM 640 O O . GLN A 1 84 ? -5.703 -9.014 -0.606 1.00 97.81 84 GLN A O 1
ATOM 645 N N . VAL A 1 85 ? -4.306 -9.375 1.121 1.00 98.31 85 VAL A N 1
ATOM 646 C CA . VAL A 1 85 ? -4.255 -7.960 1.541 1.00 98.31 85 VAL A CA 1
ATOM 647 C C . VAL A 1 85 ? -3.778 -7.064 0.394 1.00 98.31 85 VAL A C 1
ATOM 649 O O . VAL A 1 85 ? -4.398 -6.040 0.119 1.00 98.31 85 VAL A O 1
ATOM 652 N N . LEU A 1 86 ? -2.715 -7.461 -0.313 1.00 98.38 86 LEU A N 1
ATOM 653 C CA . LEU A 1 86 ? -2.188 -6.689 -1.444 1.00 98.38 86 LEU A CA 1
ATOM 654 C C . LEU A 1 86 ? -3.157 -6.639 -2.632 1.00 98.38 86 LEU A C 1
ATOM 656 O O . LEU A 1 86 ? -3.173 -5.641 -3.342 1.00 98.38 86 LEU A O 1
ATOM 660 N N . LYS A 1 87 ? -3.963 -7.686 -2.848 1.00 98.06 87 LYS A N 1
ATOM 661 C CA . LYS A 1 87 ? -4.966 -7.742 -3.924 1.00 98.06 87 LYS A CA 1
ATOM 662 C C . LYS A 1 87 ? -6.197 -6.873 -3.667 1.00 98.06 87 LYS A C 1
ATOM 664 O O . LYS A 1 87 ? -6.802 -6.418 -4.630 1.00 98.06 87 LYS A O 1
ATOM 669 N N . ILE A 1 88 ? -6.589 -6.683 -2.405 1.00 97.56 88 ILE A N 1
ATOM 670 C CA . ILE A 1 88 ? -7.787 -5.901 -2.050 1.00 97.56 88 ILE A CA 1
ATOM 671 C C . ILE A 1 88 ? -7.486 -4.463 -1.618 1.00 97.56 88 ILE A C 1
ATOM 673 O O . ILE A 1 88 ? -8.422 -3.686 -1.445 1.00 97.56 88 ILE A O 1
ATOM 677 N N . GLY A 1 89 ? -6.213 -4.148 -1.369 1.00 97.62 89 GLY A N 1
ATOM 678 C CA . GLY A 1 89 ? -5.750 -2.809 -1.027 1.00 97.62 89 GLY A CA 1
ATOM 679 C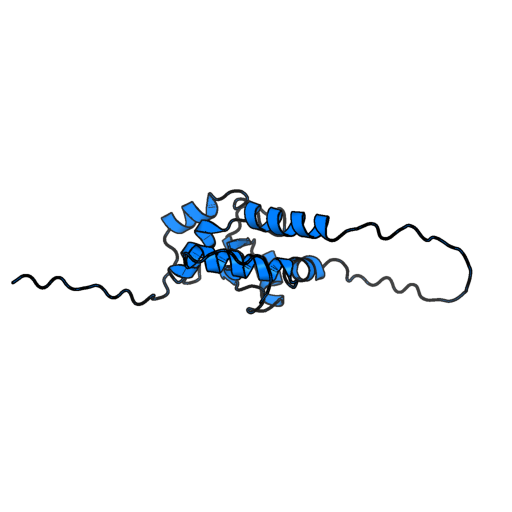 C . GLY A 1 89 ? -5.566 -1.939 -2.271 1.00 97.62 89 GLY A C 1
ATOM 680 O O . GLY A 1 89 ? -6.470 -1.783 -3.089 1.00 97.62 89 GLY A O 1
ATOM 681 N N . GLY A 1 90 ? -4.365 -1.384 -2.426 1.00 97.94 90 GLY A N 1
ATOM 682 C CA . GLY A 1 90 ? -3.993 -0.509 -3.534 1.00 97.94 90 GLY A CA 1
ATOM 683 C C . GLY A 1 90 ? -3.665 0.913 -3.085 1.00 97.94 90 GLY A C 1
ATOM 684 O O . GLY A 1 90 ? -4.231 1.450 -2.129 1.00 97.94 90 GLY A O 1
ATOM 685 N N . ASN A 1 91 ? -2.738 1.542 -3.803 1.00 98.44 91 ASN A N 1
ATOM 686 C CA . ASN A 1 91 ? -2.183 2.847 -3.462 1.00 98.44 91 ASN A CA 1
ATOM 687 C C . ASN A 1 91 ? -3.235 3.945 -3.498 1.00 98.44 91 ASN A C 1
ATOM 689 O O . ASN A 1 91 ? -3.293 4.742 -2.564 1.00 98.44 91 ASN A O 1
ATOM 693 N N . LYS A 1 92 ? -4.093 3.977 -4.529 1.00 97.50 92 LYS A N 1
ATOM 694 C CA . LYS A 1 92 ? -5.153 4.989 -4.599 1.00 97.50 92 LYS A CA 1
ATOM 695 C C . LYS A 1 92 ? -6.121 4.852 -3.428 1.00 97.50 92 LYS A C 1
ATOM 697 O O . LYS A 1 92 ? -6.398 5.842 -2.766 1.00 97.50 92 LYS A O 1
ATOM 702 N N . GLN A 1 93 ? -6.578 3.634 -3.131 1.00 97.12 93 GLN A N 1
ATOM 703 C CA . GLN A 1 93 ? -7.508 3.391 -2.027 1.00 97.12 93 GLN A CA 1
ATOM 704 C C . GLN A 1 93 ? -6.925 3.847 -0.683 1.00 97.12 93 GLN A C 1
ATOM 706 O O . GLN A 1 93 ? -7.596 4.559 0.062 1.00 97.12 93 GLN A O 1
ATOM 711 N N . CYS A 1 94 ? -5.680 3.464 -0.389 1.00 97.50 94 CYS A N 1
ATOM 712 C CA . CYS A 1 94 ? -5.000 3.865 0.840 1.00 97.50 94 CYS A CA 1
ATOM 713 C C . CYS A 1 94 ? -4.827 5.388 0.910 1.00 97.50 94 CYS A C 1
ATOM 715 O O . CYS A 1 94 ? -5.218 6.014 1.893 1.00 97.50 94 CYS A O 1
ATOM 717 N N . ASN A 1 95 ? -4.293 6.002 -0.150 1.00 96.44 95 ASN A N 1
ATOM 718 C CA . ASN A 1 95 ? -4.020 7.436 -0.167 1.00 96.44 95 ASN A CA 1
ATOM 719 C C . ASN A 1 95 ? -5.300 8.269 -0.054 1.00 96.44 95 ASN A C 1
ATOM 721 O O . ASN A 1 95 ? -5.314 9.204 0.741 1.00 96.44 95 ASN A O 1
ATOM 725 N N . SER A 1 96 ? -6.372 7.909 -0.766 1.00 95.12 96 SER A N 1
ATOM 726 C CA . SER A 1 96 ? -7.671 8.577 -0.633 1.00 95.12 96 SER A CA 1
ATOM 727 C C . SER A 1 96 ? -8.214 8.457 0.789 1.00 95.12 96 SER A C 1
ATOM 729 O O . SER A 1 96 ? -8.548 9.466 1.397 1.00 95.12 96 SER A O 1
ATOM 731 N N . TYR A 1 97 ? -8.198 7.255 1.376 1.00 94.94 97 TYR A N 1
ATOM 732 C CA . TYR A 1 97 ? -8.686 7.061 2.742 1.00 94.94 97 TYR A CA 1
ATOM 733 C C . TYR A 1 97 ? -7.925 7.916 3.765 1.00 94.94 97 TYR A C 1
ATOM 735 O O . TYR A 1 97 ? -8.535 8.546 4.627 1.00 94.94 97 TYR A O 1
ATOM 743 N N . LEU A 1 98 ? -6.592 7.950 3.677 1.00 92.81 98 LEU A N 1
ATOM 744 C CA . LEU A 1 98 ? -5.775 8.728 4.607 1.00 92.81 98 LEU A CA 1
ATOM 745 C C . LEU A 1 98 ? -5.949 10.240 4.391 1.00 92.81 98 LEU A C 1
ATOM 747 O O . LEU A 1 98 ? -6.010 10.982 5.367 1.00 92.81 98 LEU A O 1
ATOM 751 N N . GLN A 1 99 ? -6.070 10.706 3.144 1.00 88.19 99 GLN A N 1
ATOM 752 C CA . GLN A 1 99 ? -6.270 12.126 2.828 1.00 88.19 99 GLN A CA 1
ATOM 753 C C . GLN A 1 99 ? -7.647 12.634 3.271 1.00 88.19 99 GLN A C 1
ATOM 755 O O . GLN A 1 99 ? -7.721 13.652 3.957 1.00 88.19 99 GLN A O 1
ATOM 760 N N . ASP A 1 100 ? -8.717 11.902 2.956 1.00 77.94 100 ASP A N 1
ATOM 761 C CA . ASP A 1 100 ? -10.094 12.316 3.248 1.00 77.94 100 ASP A CA 1
ATOM 762 C C . ASP A 1 100 ? -10.317 12.524 4.753 1.00 77.94 100 ASP A C 1
ATOM 764 O O . ASP A 1 100 ? -10.977 13.470 5.181 1.00 77.94 100 ASP A O 1
ATOM 768 N N . GLN A 1 101 ? -9.729 11.663 5.586 1.00 65.81 101 GLN A N 1
ATOM 769 C CA . GLN A 1 101 ? -9.868 11.747 7.041 1.00 65.81 101 GLN A CA 1
ATOM 770 C C . GLN A 1 101 ? -9.007 12.861 7.658 1.00 65.81 101 GLN A C 1
ATOM 772 O O . GLN A 1 101 ? -9.405 13.444 8.666 1.00 65.81 101 GLN A O 1
ATOM 777 N N . HIS A 1 102 ? -7.875 13.219 7.037 1.00 62.75 102 HIS A N 1
ATOM 778 C CA . HIS A 1 102 ? -7.111 14.409 7.424 1.00 62.75 102 HIS A CA 1
ATOM 779 C C . HIS A 1 102 ? -7.886 15.705 7.144 1.00 62.75 102 HIS A C 1
ATOM 781 O O . HIS A 1 102 ? -7.789 16.651 7.926 1.00 62.75 102 HIS A O 1
ATOM 787 N N . THR A 1 103 ? -8.687 15.748 6.075 1.00 59.12 103 THR A N 1
ATOM 788 C CA . THR A 1 103 ? -9.542 16.902 5.759 1.00 59.12 103 THR A CA 1
ATOM 789 C C . THR A 1 103 ? -10.706 17.046 6.744 1.00 59.12 103 THR A C 1
ATOM 791 O O . THR A 1 103 ? -11.040 18.165 7.122 1.00 59.12 103 THR A O 1
ATOM 794 N N . GLN A 1 104 ? -11.278 15.941 7.234 1.00 54.59 104 GLN A N 1
ATOM 795 C CA . GLN A 1 104 ? -12.396 15.985 8.191 1.00 54.59 104 GLN A CA 1
ATOM 796 C C . GLN A 1 104 ? -11.987 16.335 9.634 1.00 54.59 104 GLN A C 1
ATOM 798 O O . GLN A 1 104 ? -12.832 16.737 10.429 1.00 54.59 104 GLN A O 1
ATOM 803 N N . GLN A 1 105 ? -10.701 16.225 9.987 1.00 51.56 105 GLN A N 1
ATOM 804 C CA . GLN A 1 105 ? -10.183 16.604 11.312 1.00 51.56 105 GLN A CA 1
ATOM 805 C C . GLN A 1 105 ? -9.796 18.090 11.436 1.00 51.56 105 GLN A C 1
ATOM 807 O O . GLN A 1 105 ? -9.301 18.491 12.488 1.00 51.56 105 GLN A O 1
ATOM 812 N N . GLN A 1 106 ? -10.039 18.925 10.416 1.00 39.78 106 GLN A N 1
ATOM 813 C CA . GLN A 1 106 ? -9.873 20.383 10.514 1.00 39.78 106 GLN A CA 1
ATOM 814 C C . GLN A 1 106 ? -11.218 21.127 10.643 1.00 39.78 106 GLN A C 1
ATOM 816 O O . GLN A 1 106 ? -11.688 21.720 9.671 1.00 39.78 106 GLN A O 1
ATOM 821 N N . PRO A 1 107 ? -11.834 21.215 11.836 1.00 39.03 107 PRO A N 1
ATOM 822 C CA . PRO A 1 107 ? -12.650 22.372 12.161 1.00 39.03 107 PRO A CA 1
ATOM 823 C C . PRO A 1 107 ? -11.723 23.558 12.478 1.00 39.03 107 PRO A C 1
ATOM 825 O O . PRO A 1 107 ? -10.951 23.512 13.431 1.00 39.03 107 PRO A O 1
ATOM 828 N N . GLN A 1 108 ? -11.789 24.594 11.632 1.00 48.59 108 GLN A N 1
ATOM 829 C CA . GLN A 1 108 ? -11.352 25.986 11.842 1.00 48.59 108 GLN A CA 1
ATOM 830 C C . GLN A 1 108 ? -10.630 26.273 13.179 1.00 48.59 108 GLN A C 1
ATOM 832 O O . GLN A 1 108 ? -11.263 26.701 14.142 1.00 48.59 108 GLN A O 1
ATOM 837 N N . GLN A 1 109 ? -9.300 26.149 13.231 1.00 48.97 109 GLN A N 1
ATOM 838 C CA . GLN A 1 109 ? -8.538 26.936 14.204 1.00 48.97 109 GLN A CA 1
ATOM 839 C C . GLN A 1 109 ? -8.318 28.320 13.606 1.00 48.97 109 GLN A C 1
ATOM 841 O O . GLN A 1 109 ? -7.647 28.510 12.591 1.00 48.97 109 GLN A O 1
ATOM 846 N N . GLN A 1 110 ? -9.046 29.251 14.203 1.00 44.69 110 GLN A N 1
ATOM 847 C CA . GLN A 1 110 ? -9.170 30.643 13.838 1.00 44.69 110 GLN A CA 1
ATOM 848 C C . GLN A 1 110 ? -7.802 31.326 13.797 1.00 44.69 110 GLN A C 1
ATOM 850 O O . GLN A 1 110 ? -6.922 31.081 14.619 1.00 44.69 110 GLN A O 1
ATOM 855 N N . ARG A 1 111 ? -7.672 32.244 12.837 1.00 50.09 111 ARG A N 1
ATOM 856 C CA . ARG A 1 111 ? -6.807 33.414 12.967 1.00 50.09 111 ARG A CA 1
ATOM 857 C C . ARG A 1 111 ? -7.072 34.071 14.324 1.00 50.09 111 ARG A C 1
ATOM 859 O O . ARG A 1 111 ? -8.076 34.762 14.463 1.00 50.09 111 ARG A O 1
ATOM 866 N N . GLU A 1 112 ? -6.145 33.943 15.256 1.00 40.34 112 GLU A N 1
ATOM 867 C CA . GLU A 1 112 ? -5.953 34.931 16.314 1.00 40.34 112 GLU A CA 1
ATOM 868 C C . GLU A 1 112 ? -4.522 35.445 16.209 1.00 40.34 112 GLU A C 1
ATOM 870 O O . GLU A 1 112 ? -3.584 34.952 16.826 1.00 40.34 112 GLU A O 1
ATOM 875 N N . ASN A 1 113 ? -4.363 36.451 15.352 1.00 46.50 113 ASN A N 1
ATOM 876 C CA . ASN A 1 113 ? -3.191 37.305 15.360 1.00 46.50 113 ASN A CA 1
ATOM 877 C C . ASN A 1 113 ? -3.550 38.494 16.252 1.00 46.50 113 ASN A C 1
ATOM 879 O O . ASN A 1 113 ? -3.993 39.525 15.747 1.00 46.50 113 ASN A O 1
ATOM 883 N N . THR A 1 114 ? -3.391 38.336 17.564 1.00 40.75 114 THR A N 1
ATOM 884 C CA . THR A 1 114 ? -3.403 39.470 18.491 1.00 40.75 114 THR A CA 1
ATOM 885 C C . THR A 1 114 ? -1.976 39.706 18.969 1.00 40.75 114 THR A C 1
ATOM 887 O O . THR A 1 114 ? -1.368 38.875 19.635 1.00 40.75 114 THR A O 1
ATOM 890 N N . THR A 1 115 ? -1.450 40.839 18.519 1.00 49.12 115 THR A N 1
ATOM 891 C CA . THR A 1 115 ? -0.186 41.501 18.848 1.00 49.12 115 THR A CA 1
ATOM 892 C C . THR A 1 115 ? 0.137 41.506 20.346 1.00 49.12 115 THR A C 1
ATOM 894 O O . THR A 1 115 ? -0.749 41.832 21.125 1.00 49.12 115 THR A O 1
ATOM 897 N N . THR A 1 116 ? 1.397 41.228 20.713 1.00 40.41 116 THR A N 1
ATOM 898 C CA . THR A 1 116 ? 2.343 42.153 21.394 1.00 40.41 116 THR A CA 1
ATOM 899 C C . THR A 1 116 ? 3.672 41.445 21.681 1.00 40.41 116 THR A C 1
ATOM 901 O O . THR A 1 116 ? 3.672 40.366 22.262 1.00 40.41 116 THR A O 1
ATOM 904 N N . ASP A 1 117 ? 4.756 42.077 21.221 1.00 44.12 117 ASP A N 1
ATOM 905 C CA . ASP A 1 117 ? 6.090 42.237 21.823 1.00 44.12 117 ASP A CA 1
ATOM 906 C C . ASP A 1 117 ? 6.656 41.116 22.715 1.00 44.12 117 ASP A C 1
ATOM 908 O O . ASP A 1 117 ? 6.104 40.815 23.766 1.00 44.12 117 ASP A O 1
ATOM 912 N N . ASP A 1 118 ? 7.833 40.581 22.369 1.00 38.72 118 ASP A N 1
ATOM 913 C CA . ASP A 1 118 ? 9.075 40.889 23.101 1.00 38.72 118 ASP A CA 1
ATOM 914 C C . ASP A 1 118 ? 10.294 40.140 22.512 1.00 38.72 118 ASP A C 1
ATOM 916 O O . ASP A 1 118 ? 10.218 39.088 21.879 1.00 38.72 118 ASP A O 1
ATOM 920 N N . PHE A 1 119 ? 11.426 40.791 22.705 1.00 50.50 119 PHE A N 1
ATOM 921 C CA . PHE A 1 119 ? 12.815 40.528 22.374 1.00 50.50 119 PHE A CA 1
ATOM 922 C C . PHE A 1 119 ? 13.325 39.093 22.662 1.00 50.50 119 PHE A C 1
ATOM 924 O O . PHE A 1 119 ? 13.010 38.503 23.692 1.00 50.50 119 PHE A O 1
ATOM 931 N N . THR A 1 120 ? 14.230 38.594 21.797 1.00 40.91 120 THR A N 1
ATOM 932 C CA . THR A 1 120 ? 15.478 37.831 22.099 1.00 40.91 120 THR A CA 1
ATOM 933 C C . THR A 1 120 ? 15.719 36.608 21.190 1.00 40.91 120 THR A C 1
ATOM 935 O O . THR A 1 120 ? 15.044 35.590 21.265 1.00 40.91 120 THR A O 1
ATOM 938 N N . THR A 1 121 ? 16.761 36.731 20.358 1.00 46.34 121 THR A N 1
ATOM 939 C CA . THR A 1 121 ? 17.778 35.730 19.968 1.00 46.34 121 THR A CA 1
ATOM 940 C C . THR A 1 121 ? 17.380 34.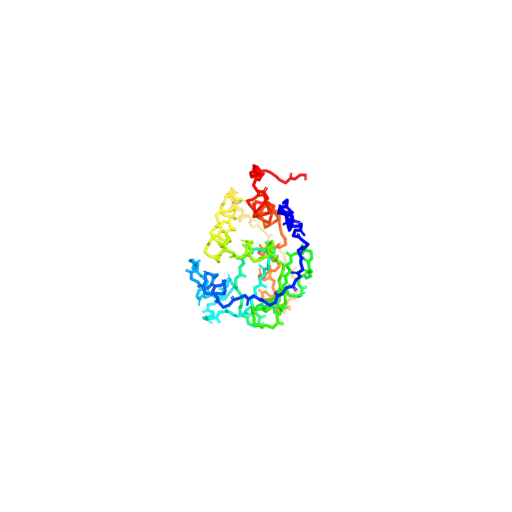251 19.844 1.00 46.34 121 THR A C 1
ATOM 942 O O . THR A 1 121 ? 17.185 33.570 20.844 1.00 46.34 121 THR A O 1
ATOM 945 N N . THR A 1 122 ? 17.467 33.711 18.618 1.00 40.62 122 THR A N 1
ATOM 946 C CA . THR A 1 122 ? 18.291 32.537 18.211 1.00 40.62 122 THR A CA 1
ATOM 947 C C . THR A 1 122 ? 17.739 31.971 16.897 1.00 40.62 122 THR A C 1
ATOM 949 O O . THR A 1 122 ? 16.793 31.189 16.887 1.00 40.62 122 THR A O 1
ATOM 952 N N . ALA A 1 123 ? 18.339 32.339 15.763 1.00 37.84 123 ALA A N 1
ATOM 953 C CA . ALA A 1 123 ? 18.048 31.706 14.477 1.00 37.84 123 ALA A CA 1
ATOM 954 C C . ALA A 1 123 ? 18.979 30.502 14.268 1.00 37.84 123 ALA A C 1
ATOM 956 O O . ALA A 1 123 ? 19.956 30.571 13.527 1.00 37.84 123 ALA A O 1
ATOM 957 N N . CYS A 1 124 ? 18.661 29.388 14.925 1.00 30.55 124 CYS A N 1
ATOM 958 C CA . CYS A 1 124 ? 19.113 28.069 14.491 1.00 30.55 124 CYS A CA 1
ATOM 959 C C . CYS A 1 124 ? 18.032 27.505 13.567 1.00 30.55 124 CYS A C 1
ATOM 961 O O . CYS A 1 124 ? 17.028 26.957 14.019 1.00 30.55 124 CYS A O 1
ATOM 963 N N . THR A 1 125 ? 18.199 27.675 12.258 1.00 42.97 125 THR A N 1
ATOM 964 C CA . THR A 1 125 ? 17.341 27.030 11.260 1.00 42.97 125 THR A CA 1
ATOM 965 C C . THR A 1 125 ? 17.578 25.520 11.302 1.00 42.97 125 THR A C 1
ATOM 967 O O . THR A 1 125 ? 18.558 25.031 10.744 1.00 42.97 125 THR A O 1
ATOM 970 N N . ASN A 1 126 ? 16.697 24.781 11.979 1.00 38.16 126 ASN A N 1
ATOM 971 C CA . ASN A 1 126 ? 16.731 23.319 12.025 1.00 38.16 126 ASN A CA 1
ATOM 972 C C . ASN A 1 126 ? 16.241 22.715 10.691 1.00 38.16 126 ASN A C 1
ATOM 974 O O . ASN A 1 126 ? 15.083 22.925 10.317 1.00 38.16 126 ASN A O 1
ATOM 978 N N . PRO A 1 127 ? 17.059 21.916 9.980 1.00 41.22 127 PRO A N 1
ATOM 979 C CA . PRO A 1 127 ? 16.654 21.219 8.766 1.00 41.22 127 PRO A CA 1
ATOM 980 C C . PRO A 1 127 ? 16.038 19.849 9.110 1.00 41.22 127 PRO A C 1
ATOM 982 O O . PRO A 1 127 ? 16.624 18.813 8.811 1.00 41.22 127 PRO A O 1
ATOM 985 N N . THR A 1 128 ? 14.862 19.808 9.749 1.00 41.34 128 THR A N 1
ATOM 986 C CA . THR A 1 128 ? 14.236 18.528 10.181 1.00 41.34 128 THR A CA 1
ATOM 987 C C . THR A 1 128 ? 12.921 18.185 9.470 1.00 41.34 128 THR A C 1
ATOM 989 O O . THR A 1 128 ? 12.378 17.098 9.649 1.00 41.34 128 THR A O 1
ATOM 992 N N . THR A 1 129 ? 12.393 19.055 8.610 1.00 43.16 129 THR A N 1
ATOM 993 C CA . THR A 1 129 ? 11.028 18.918 8.061 1.00 43.16 129 THR A CA 1
ATOM 994 C C . THR A 1 129 ? 10.862 17.932 6.900 1.00 43.16 129 THR A C 1
ATOM 996 O O . THR A 1 129 ? 9.731 17.674 6.500 1.00 43.16 129 THR A O 1
ATOM 999 N N . LYS A 1 130 ? 11.930 17.311 6.374 1.00 43.72 130 LYS A N 1
ATOM 1000 C CA . LYS A 1 130 ? 11.810 16.336 5.264 1.00 43.72 130 LYS A CA 1
ATOM 1001 C C . LYS A 1 130 ? 11.759 14.862 5.690 1.00 43.72 130 LYS A C 1
ATOM 1003 O O . LYS A 1 130 ? 11.261 14.042 4.926 1.00 43.72 130 LYS A O 1
ATOM 1008 N N . ASN A 1 131 ? 12.198 14.517 6.904 1.00 46.06 131 ASN A N 1
ATOM 1009 C CA . ASN A 1 131 ? 12.285 13.115 7.347 1.00 46.06 131 ASN A CA 1
ATOM 1010 C C . ASN A 1 131 ? 11.006 12.562 7.999 1.00 46.06 131 ASN A C 1
ATOM 1012 O O . ASN A 1 131 ? 10.910 11.356 8.213 1.00 46.06 131 ASN A O 1
ATOM 1016 N N . ASN A 1 132 ? 10.002 13.403 8.270 1.00 58.62 132 ASN A N 1
ATOM 1017 C CA . ASN A 1 132 ? 8.861 13.012 9.109 1.00 58.62 132 ASN A CA 1
ATOM 1018 C C . ASN A 1 132 ? 7.559 12.722 8.343 1.00 58.62 132 ASN A C 1
ATOM 1020 O O . ASN A 1 132 ? 6.571 12.350 8.968 1.00 58.62 132 ASN A O 1
ATOM 1024 N N . SER A 1 133 ? 7.536 12.835 7.008 1.00 80.81 133 SER A N 1
ATOM 1025 C CA . SER A 1 133 ? 6.298 12.658 6.225 1.00 80.81 133 SER A CA 1
ATOM 1026 C C . SER A 1 133 ? 5.689 11.254 6.370 1.00 80.81 133 SER A C 1
ATOM 1028 O O . SER A 1 133 ? 4.500 11.134 6.657 1.00 80.81 133 SER A O 1
ATOM 1030 N N . ALA A 1 134 ? 6.497 10.190 6.267 1.00 90.50 134 ALA A N 1
ATOM 1031 C CA . ALA A 1 134 ? 5.995 8.818 6.386 1.00 90.50 134 ALA A CA 1
ATOM 1032 C C . ALA A 1 134 ? 5.462 8.520 7.797 1.00 90.50 134 ALA A C 1
ATOM 1034 O O . ALA A 1 134 ? 4.410 7.907 7.951 1.00 90.50 134 ALA A O 1
ATOM 1035 N N . ARG A 1 135 ? 6.150 8.997 8.843 1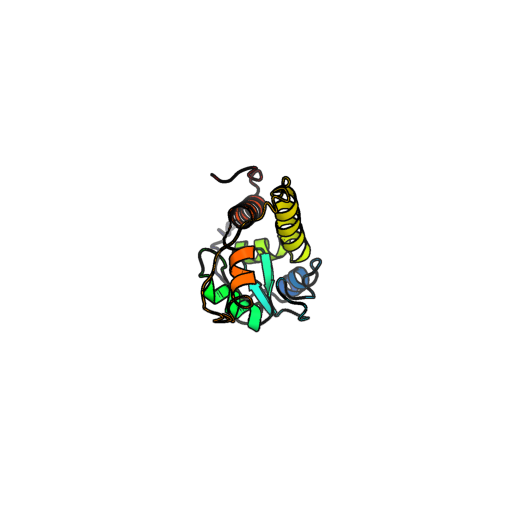.00 93.19 135 ARG A N 1
ATOM 1036 C CA . ARG A 1 135 ? 5.692 8.785 10.218 1.00 93.19 135 ARG A CA 1
ATOM 1037 C C . ARG A 1 135 ? 4.362 9.484 10.472 1.00 93.19 135 ARG A C 1
ATOM 1039 O O . ARG A 1 135 ? 3.437 8.840 10.939 1.00 93.19 135 ARG A O 1
ATOM 1046 N N . VAL A 1 136 ? 4.235 10.751 10.081 1.00 91.81 136 VAL A N 1
ATOM 1047 C CA . VAL A 1 136 ? 2.974 11.500 10.220 1.00 91.81 136 VAL A CA 1
ATOM 1048 C C . VAL A 1 136 ? 1.823 10.797 9.493 1.00 91.81 136 VAL A C 1
ATOM 1050 O O . VAL A 1 136 ? 0.730 10.692 10.040 1.00 91.81 136 VAL A O 1
ATOM 1053 N N . LYS A 1 137 ? 2.075 10.262 8.291 1.00 93.88 137 LYS A N 1
ATOM 1054 C CA . LYS A 1 137 ? 1.063 9.581 7.473 1.00 93.88 137 LYS A CA 1
ATOM 1055 C C . LYS A 1 137 ? 0.599 8.239 8.054 1.00 93.88 137 LYS A C 1
ATOM 1057 O O . LYS A 1 137 ? -0.584 7.926 7.945 1.00 93.88 137 LYS A O 1
ATOM 1062 N N . TYR A 1 138 ? 1.502 7.448 8.641 1.00 96.12 138 TYR A N 1
ATOM 1063 C CA . TYR A 1 138 ? 1.229 6.045 8.996 1.00 96.12 138 TYR A CA 1
ATOM 1064 C C . TYR A 1 138 ? 1.177 5.742 10.501 1.00 96.12 138 TYR A C 1
ATOM 1066 O O . TYR A 1 138 ? 0.658 4.691 10.874 1.00 96.12 138 TYR A O 1
ATOM 1074 N N . ASP A 1 139 ? 1.705 6.619 11.355 1.00 94.75 139 ASP A N 1
ATOM 1075 C CA . ASP A 1 139 ? 1.740 6.476 12.820 1.00 94.75 139 ASP A CA 1
ATOM 1076 C C . ASP A 1 139 ? 0.629 7.326 13.458 1.00 94.75 139 ASP A C 1
ATOM 1078 O O . ASP A 1 139 ? 0.881 8.324 14.134 1.0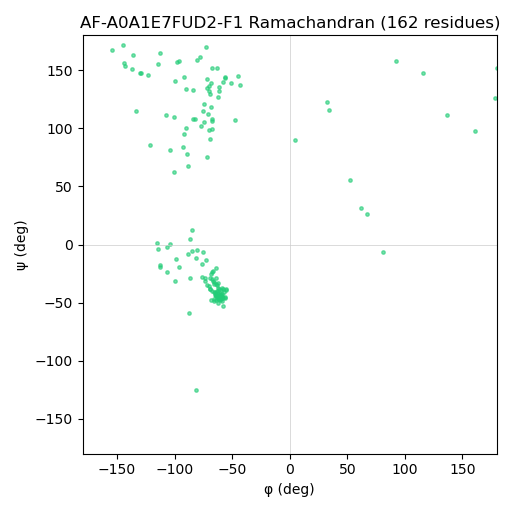0 94.75 139 ASP A O 1
ATOM 1082 N N . ASN A 1 140 ? -0.625 7.002 13.135 1.00 92.94 140 ASN A N 1
ATOM 1083 C CA . ASN A 1 140 ? -1.800 7.690 13.665 1.00 92.94 140 ASN A CA 1
ATOM 1084 C C . ASN A 1 140 ? -3.045 6.782 13.658 1.00 92.94 140 ASN A C 1
ATOM 1086 O O . ASN A 1 140 ? -3.086 5.735 13.007 1.00 92.94 140 ASN A O 1
ATOM 1090 N N . ASN A 1 141 ? -4.093 7.225 14.355 1.00 93.75 141 ASN A N 1
ATOM 1091 C CA . ASN A 1 141 ? -5.335 6.470 14.536 1.00 93.75 141 ASN A CA 1
ATOM 1092 C C . ASN A 1 141 ? -6.093 6.186 13.226 1.00 93.75 141 ASN A C 1
ATOM 1094 O O . ASN A 1 141 ? -6.713 5.131 13.087 1.00 93.75 141 ASN A O 1
ATOM 1098 N N . ILE A 1 142 ? -6.030 7.093 12.246 1.00 93.94 142 ILE A N 1
ATOM 1099 C CA . ILE A 1 142 ? -6.673 6.900 10.937 1.00 93.94 142 ILE A CA 1
ATOM 1100 C C . ILE A 1 142 ? -5.999 5.733 10.205 1.00 93.94 142 ILE A C 1
ATOM 1102 O O . ILE A 1 142 ? -6.673 4.844 9.677 1.00 93.94 142 ILE A O 1
ATOM 1106 N N . ALA A 1 143 ? -4.666 5.728 10.196 1.00 95.69 143 ALA A N 1
ATOM 1107 C CA . ALA A 1 143 ? -3.861 4.687 9.577 1.00 95.69 143 ALA A CA 1
ATOM 1108 C C . ALA A 1 143 ? -4.077 3.326 10.256 1.00 95.69 143 ALA A C 1
ATOM 1110 O O . ALA A 1 143 ? -4.217 2.313 9.568 1.00 95.69 143 ALA A O 1
ATOM 1111 N N . GLU A 1 144 ? -4.182 3.293 11.586 1.00 95.75 144 GLU A N 1
ATOM 1112 C CA . GLU A 1 144 ? -4.515 2.071 12.325 1.00 95.75 144 GLU A CA 1
ATOM 1113 C C . GLU A 1 144 ? -5.897 1.528 11.937 1.00 95.75 144 GLU A C 1
ATOM 1115 O O . GLU A 1 144 ? -6.034 0.347 11.609 1.00 95.75 144 GLU A O 1
ATOM 1120 N N . LEU A 1 145 ? -6.910 2.396 11.867 1.00 95.62 145 LEU A N 1
ATOM 1121 C CA . LEU A 1 145 ? -8.264 1.999 11.483 1.00 95.62 145 LEU A CA 1
ATOM 1122 C C . LEU A 1 145 ? -8.299 1.421 10.063 1.00 95.62 145 LEU A C 1
ATOM 1124 O O . LEU A 1 145 ? -8.986 0.431 9.806 1.00 95.62 145 LEU A O 1
ATOM 1128 N N . TYR A 1 146 ? -7.519 1.987 9.142 1.00 96.81 146 TYR A N 1
ATOM 1129 C CA . TYR A 1 146 ? -7.381 1.444 7.794 1.00 96.81 146 TYR A CA 1
ATOM 1130 C C . TYR A 1 146 ? -6.787 0.024 7.790 1.00 96.81 146 TYR A C 1
ATOM 1132 O O . TYR A 1 146 ? -7.317 -0.857 7.106 1.00 96.81 146 TYR A O 1
ATOM 1140 N N . LYS A 1 147 ? -5.746 -0.241 8.598 1.00 96.44 147 LYS A N 1
ATOM 1141 C CA . LYS A 1 147 ? -5.184 -1.598 8.753 1.00 96.44 147 LYS A CA 1
ATOM 1142 C C . LYS A 1 147 ? -6.243 -2.583 9.255 1.00 96.44 147 LYS A C 1
ATOM 1144 O O . LYS A 1 147 ? -6.347 -3.696 8.732 1.00 96.44 147 LYS A O 1
ATOM 1149 N N . LEU A 1 148 ? -7.056 -2.175 10.232 1.00 95.81 148 LEU A N 1
ATOM 1150 C CA . LEU A 1 148 ? -8.141 -3.005 10.762 1.00 95.81 148 LEU A CA 1
ATOM 1151 C C . LEU A 1 148 ? -9.223 -3.285 9.711 1.00 95.81 148 LEU A C 1
ATOM 1153 O O . LEU A 1 148 ? -9.655 -4.431 9.585 1.00 95.81 148 LEU A O 1
ATOM 1157 N N . LYS A 1 149 ? -9.610 -2.284 8.911 1.00 95.81 149 LYS A N 1
ATOM 1158 C CA . LYS A 1 149 ? -10.563 -2.455 7.802 1.00 95.81 149 LYS A CA 1
ATOM 1159 C C . LYS A 1 149 ? -10.051 -3.434 6.750 1.00 95.81 149 LYS A C 1
ATOM 1161 O O . LYS A 1 149 ? -10.771 -4.360 6.382 1.00 95.81 149 LYS A O 1
ATOM 1166 N N . LEU A 1 150 ? -8.795 -3.303 6.315 1.00 96.31 150 LEU A N 1
ATOM 1167 C CA . LEU A 1 150 ? -8.189 -4.260 5.381 1.00 96.31 150 LEU A CA 1
ATOM 1168 C C . LEU A 1 150 ? -8.185 -5.682 5.945 1.00 96.31 150 LEU A C 1
ATOM 1170 O O . LEU A 1 150 ? -8.557 -6.628 5.250 1.00 96.31 150 LEU A O 1
ATOM 1174 N N . LYS A 1 151 ? -7.810 -5.840 7.217 1.00 95.56 151 LYS A N 1
ATOM 1175 C CA . LYS A 1 151 ? -7.823 -7.145 7.881 1.00 95.56 151 LYS A CA 1
ATOM 1176 C C . LYS A 1 151 ? -9.235 -7.736 7.941 1.00 95.56 151 LYS A C 1
ATOM 1178 O O . LYS A 1 151 ? -9.402 -8.907 7.608 1.00 95.56 151 LYS A O 1
ATOM 1183 N N . ALA A 1 152 ? -10.239 -6.938 8.307 1.00 95.81 152 ALA A N 1
ATOM 1184 C CA . ALA A 1 152 ? -11.636 -7.367 8.352 1.00 95.81 152 ALA A CA 1
ATOM 1185 C C . ALA A 1 152 ? -12.129 -7.846 6.978 1.00 95.81 152 ALA A C 1
ATOM 1187 O O . ALA A 1 152 ? -12.714 -8.924 6.890 1.00 95.81 152 ALA A O 1
ATOM 1188 N N . ARG A 1 153 ? -11.795 -7.122 5.899 1.00 95.75 153 ARG A N 1
ATOM 1189 C CA . ARG A 1 153 ? -12.121 -7.520 4.518 1.00 95.75 153 ARG A CA 1
ATOM 1190 C C . ARG A 1 153 ? -11.493 -8.855 4.123 1.00 95.75 153 ARG A C 1
ATOM 1192 O O . ARG A 1 153 ? -12.178 -9.695 3.548 1.00 95.75 153 ARG A O 1
ATOM 1199 N N . VAL A 1 154 ? -10.214 -9.080 4.445 1.00 95.19 154 VAL A N 1
ATOM 1200 C CA . VAL A 1 154 ? -9.550 -10.374 4.177 1.00 95.19 154 VAL A CA 1
ATOM 1201 C C . VAL A 1 154 ? -10.185 -11.512 4.979 1.00 95.19 154 VAL A C 1
ATOM 1203 O O . VAL A 1 154 ? -10.250 -12.639 4.496 1.00 95.19 154 VAL A O 1
ATOM 1206 N N . GLU A 1 155 ? -10.651 -11.233 6.195 1.00 94.25 155 GLU A N 1
ATOM 1207 C CA . GLU A 1 155 ? -11.285 -12.219 7.076 1.00 94.25 155 GLU A CA 1
ATOM 1208 C C . GLU A 1 155 ? -12.791 -12.409 6.816 1.00 94.25 155 GLU A C 1
ATOM 1210 O O . GLU A 1 155 ? -13.390 -13.289 7.430 1.00 94.25 155 GLU A O 1
ATOM 1215 N N . GLY A 1 156 ? -13.409 -11.616 5.931 1.00 92.50 156 GLY A N 1
ATOM 1216 C CA . GLY A 1 156 ? -14.855 -11.652 5.681 1.00 92.50 156 GLY A CA 1
ATOM 1217 C C . GLY A 1 156 ? -15.701 -11.173 6.868 1.00 92.50 156 GLY A C 1
ATOM 1218 O O . GLY A 1 156 ? -16.836 -11.613 7.037 1.00 92.50 156 GLY A O 1
ATOM 1219 N N . LYS A 1 157 ? -15.140 -10.311 7.721 1.00 91.69 157 LYS A N 1
ATOM 1220 C CA . LYS A 1 157 ? -15.796 -9.735 8.905 1.00 91.69 157 LYS A CA 1
ATOM 1221 C C . LYS A 1 157 ? -16.354 -8.339 8.601 1.00 91.69 157 LYS A C 1
ATOM 1223 O O . LYS A 1 157 ? -15.846 -7.683 7.690 1.00 91.69 157 LYS A O 1
ATOM 1228 N N . PRO A 1 158 ? -17.356 -7.856 9.361 1.00 90.00 158 PRO A N 1
ATOM 1229 C CA . PRO A 1 158 ? -17.822 -6.476 9.234 1.00 90.00 158 PRO A CA 1
ATOM 1230 C C . PRO A 1 158 ? -16.679 -5.482 9.487 1.00 90.00 158 PRO A C 1
ATOM 1232 O O . PRO A 1 158 ? -15.844 -5.696 10.369 1.00 90.00 158 PRO A O 1
ATOM 1235 N N . GLU A 1 159 ? -16.635 -4.406 8.698 1.00 89.38 159 GLU A N 1
ATOM 1236 C CA . GLU A 1 159 ? -15.618 -3.362 8.842 1.00 89.38 159 GLU A CA 1
ATOM 1237 C C . GLU A 1 159 ? -15.839 -2.555 10.131 1.00 89.38 159 GLU A C 1
ATOM 1239 O O . GLU A 1 159 ? -16.961 -2.110 10.381 1.00 89.38 159 GLU A O 1
ATOM 1244 N N . PRO A 1 160 ? -14.790 -2.326 10.940 1.00 86.88 160 PRO A N 1
ATOM 1245 C CA . PRO A 1 160 ? -14.900 -1.491 12.127 1.00 86.88 160 PRO A CA 1
ATOM 1246 C C . PRO A 1 160 ? -15.128 -0.024 11.746 1.00 86.88 160 PRO A C 1
ATOM 1248 O O . PRO A 1 160 ? -14.503 0.502 10.817 1.00 86.88 160 PRO A O 1
ATOM 1251 N N . THR A 1 161 ? -16.011 0.645 12.486 1.00 82.38 161 THR A N 1
ATOM 1252 C CA . THR A 1 161 ? -16.263 2.088 12.361 1.00 82.38 161 THR A CA 1
ATOM 1253 C C . THR A 1 161 ? -15.301 2.918 13.205 1.00 82.38 161 THR A C 1
ATOM 1255 O O . THR A 1 161 ? -14.964 4.029 12.808 1.00 82.38 161 THR A O 1
ATOM 1258 N N . GLU A 1 162 ? -14.816 2.366 14.318 1.00 79.31 162 GLU A N 1
ATOM 1259 C CA . GLU A 1 162 ? -13.962 3.039 15.302 1.00 79.31 162 GLU A CA 1
ATOM 1260 C C . GLU A 1 162 ? -12.801 2.129 15.728 1.00 79.31 162 GLU A C 1
ATOM 1262 O O . GLU A 1 162 ? -12.813 0.919 15.471 1.00 79.31 162 GLU A O 1
ATOM 1267 N N . LEU A 1 163 ? -11.771 2.722 16.338 1.00 73.25 163 LEU A N 1
ATOM 1268 C CA . LEU A 1 163 ? -10.697 1.952 16.961 1.00 73.25 163 LEU A CA 1
ATOM 1269 C C . LEU A 1 163 ? -11.212 1.273 18.244 1.00 73.25 163 LEU A C 1
ATOM 1271 O O . LEU A 1 163 ? -12.030 1.875 18.938 1.00 73.25 163 LEU A O 1
ATOM 1275 N N . PRO A 1 164 ? -10.762 0.040 18.534 1.00 64.19 164 PRO A N 1
ATOM 1276 C CA . PRO A 1 164 ? -11.120 -0.679 19.754 1.00 64.19 164 PRO A CA 1
ATOM 1277 C C . PRO A 1 164 ? -10.553 -0.037 21.025 1.00 64.19 164 PRO A C 1
ATOM 1279 O O . PRO A 1 164 ? -9.509 0.652 20.935 1.00 64.19 164 PRO A O 1
#

Mean predicted aligned error: 10.99 Å

InterPro domains:
  IPR001164 Arf GTPase activating protein [PF01412] (24-119)
  IPR001164 Arf GTPase activating protein [PR00405] (30-49)
  IPR001164 Arf GTPase activating protein [PR00405] (49-66)
  IPR001164 Arf GTPase activating protein [PR00405] (70-91)
  IPR001164 Arf GTPase activating protein [PS50115] (18-159)
  IPR001164 Arf GTPase activating protein [SM00105] (18-159)
  IPR037278 ARFGAP/RecO-like zinc finger [SSF57863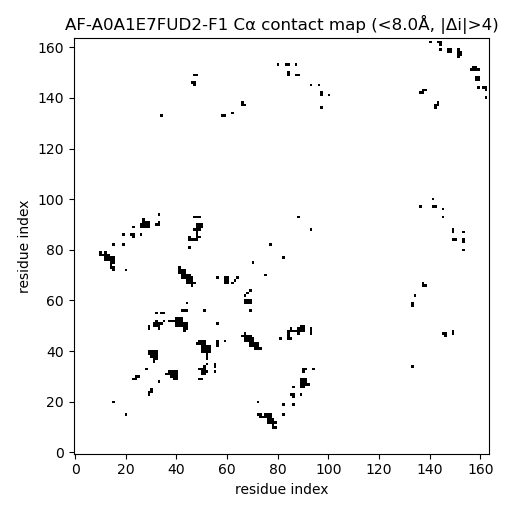] (22-112)
  IPR038508 ArfGAP domain superfamily [G3DSA:1.10.220.150] (8-162)

Sequence (164 aa):
IHKQQIMTSTSTATSMLRDDQKIVKSLEGNNICADCEQTNPTWCSVSFGILLCLECSGKHRGLGTHISFVRSLDMDSFSAKQIQVLKIGGNKQCNSYLQDQHTQQQPQQQRENTTTDDFTTTACTNPTTKNNSARVKYDNNIAELYKLKLKARVEGKPEPTELP